Protein AF-A0AAE1MXG4-F1 (afdb_monomer_lite)

Foldseek 3Di:
DAAEQEACPDPQSVVVVVVCVVVVGHYHYDYDDVVVPPPPPPPCVPPDPVRNRD

pLDDT: mean 71.58, std 19.3, range [39.91, 95.88]

Radius of gyration: 11.62 Å; chains: 1; bounding box: 28×17×31 Å

Organism: NCBI:txid499986

Structure (mmCIF, N/CA/C/O backbone):
data_AF-A0AAE1MXG4-F1
#
_entry.id   AF-A0AAE1MXG4-F1
#
loop_
_atom_site.group_PDB
_atom_site.id
_atom_site.type_symbol
_atom_site.label_atom_id
_atom_site.label_alt_id
_atom_site.label_comp_id
_atom_site.label_asym_id
_atom_site.label_entity_id
_atom_site.label_seq_id
_atom_site.pdbx_PDB_ins_code
_atom_site.Cartn_x
_atom_site.Cartn_y
_atom_site.Cartn_z
_atom_site.occupancy
_atom_site.B_iso_or_equiv
_atom_site.auth_seq_id
_atom_site.auth_comp_id
_atom_site.auth_asym_id
_atom_site.auth_atom_id
_atom_site.pdbx_PDB_model_num
ATOM 1 N N . MET A 1 1 ? -18.012 4.770 -8.213 1.00 73.50 1 MET A N 1
ATOM 2 C CA . MET A 1 1 ? -16.816 5.087 -9.022 1.00 73.50 1 MET A CA 1
ATOM 3 C C . MET A 1 1 ? -15.635 4.500 -8.273 1.00 73.50 1 MET A C 1
ATOM 5 O O . MET A 1 1 ? -15.514 4.813 -7.099 1.00 73.50 1 MET A O 1
ATOM 9 N N . VAL A 1 2 ? -14.875 3.588 -8.883 1.00 81.25 2 VAL A N 1
ATOM 10 C CA . VAL A 1 2 ? -13.783 2.849 -8.216 1.00 81.25 2 VAL A CA 1
ATOM 11 C C . VAL A 1 2 ? -12.454 3.526 -8.541 1.00 81.25 2 VAL A C 1
ATOM 13 O O . VAL A 1 2 ? -12.229 3.901 -9.694 1.00 81.25 2 VAL A O 1
ATOM 16 N N . VAL A 1 3 ? -11.600 3.719 -7.535 1.00 86.19 3 VAL A N 1
ATOM 17 C CA . VAL A 1 3 ? -10.294 4.377 -7.703 1.00 86.19 3 VAL A CA 1
ATOM 18 C C . VAL A 1 3 ? -9.308 3.396 -8.337 1.00 86.19 3 VAL A C 1
ATOM 20 O O . VAL A 1 3 ? -9.203 2.257 -7.891 1.00 86.19 3 VAL A O 1
ATOM 23 N N . LYS A 1 4 ? -8.567 3.823 -9.365 1.00 86.38 4 LYS A N 1
ATOM 24 C CA . LYS A 1 4 ? -7.507 3.011 -9.983 1.00 86.38 4 LYS A CA 1
ATOM 25 C C . LYS A 1 4 ? -6.141 3.533 -9.576 1.00 86.38 4 LYS A C 1
ATOM 27 O O . LYS A 1 4 ? -5.830 4.690 -9.824 1.00 86.38 4 LYS A O 1
ATOM 32 N N . VAL A 1 5 ? -5.331 2.662 -8.989 1.00 85.19 5 VAL A N 1
ATOM 33 C CA . VAL A 1 5 ? -4.008 2.986 -8.461 1.00 85.19 5 VAL A CA 1
ATOM 34 C C . VAL A 1 5 ? -2.941 2.339 -9.336 1.00 85.19 5 VAL A C 1
ATOM 36 O O . VAL A 1 5 ? -2.846 1.113 -9.419 1.00 85.19 5 VAL A O 1
ATOM 39 N N . TYR A 1 6 ? -2.116 3.158 -9.978 1.00 83.12 6 TYR A N 1
ATOM 40 C CA . TYR A 1 6 ? -1.094 2.699 -10.916 1.00 83.12 6 TYR A CA 1
ATOM 41 C C . TYR A 1 6 ? 0.266 2.518 -10.226 1.00 83.12 6 TYR A C 1
ATOM 43 O O . TYR A 1 6 ? 0.697 3.340 -9.417 1.00 83.12 6 TYR A O 1
ATOM 51 N N . GLY A 1 7 ? 0.964 1.427 -10.547 1.00 83.06 7 GLY A N 1
ATOM 52 C CA . GLY A 1 7 ? 2.316 1.157 -10.047 1.00 83.06 7 GLY A CA 1
ATOM 53 C C . GLY A 1 7 ? 2.392 0.831 -8.544 1.00 83.06 7 GLY A C 1
ATOM 54 O O . GLY A 1 7 ? 3.171 1.468 -7.828 1.00 83.06 7 GLY A O 1
ATOM 55 N N . PRO A 1 8 ? 1.668 -0.192 -8.039 1.00 81.19 8 PRO A N 1
ATOM 56 C CA . PRO A 1 8 ? 1.577 -0.522 -6.606 1.00 81.19 8 PRO A CA 1
ATOM 57 C C . PRO A 1 8 ? 2.920 -0.897 -5.955 1.00 81.19 8 PRO A C 1
ATOM 59 O O . PRO A 1 8 ? 3.051 -0.933 -4.730 1.00 81.19 8 PRO A O 1
ATOM 62 N N . ARG A 1 9 ? 3.940 -1.190 -6.766 1.00 82.50 9 ARG A N 1
ATOM 63 C CA . ARG A 1 9 ? 5.266 -1.602 -6.305 1.00 82.50 9 ARG A CA 1
ATOM 64 C C . ARG A 1 9 ? 6.156 -0.426 -5.882 1.00 82.50 9 ARG A C 1
ATOM 66 O O . ARG A 1 9 ? 7.148 -0.652 -5.184 1.00 82.50 9 ARG A O 1
ATOM 73 N N . THR A 1 10 ? 5.821 0.810 -6.255 1.00 79.75 10 THR A N 1
ATOM 74 C CA . THR A 1 10 ? 6.633 1.990 -5.920 1.00 79.75 10 THR A CA 1
ATOM 75 C C . THR A 1 10 ? 6.410 2.464 -4.479 1.00 79.75 10 THR A C 1
ATOM 77 O O . THR A 1 10 ? 5.354 2.257 -3.881 1.00 79.75 10 THR A O 1
ATOM 80 N N . ALA A 1 11 ? 7.422 3.106 -3.888 1.00 81.00 11 ALA A N 1
ATOM 81 C CA . ALA A 1 11 ? 7.333 3.618 -2.518 1.00 81.00 11 ALA A CA 1
ATOM 82 C C . ALA A 1 11 ? 6.308 4.759 -2.371 1.00 81.00 11 ALA A C 1
ATOM 84 O O . ALA A 1 11 ? 5.668 4.869 -1.326 1.00 81.00 11 ALA A O 1
ATOM 85 N N . SER A 1 12 ? 6.138 5.579 -3.412 1.00 80.25 12 SER A N 1
ATOM 86 C CA . SER A 1 12 ? 5.128 6.640 -3.485 1.00 80.25 12 SER A CA 1
ATOM 87 C C . SER A 1 12 ? 3.716 6.060 -3.465 1.00 80.25 12 SER A C 1
ATOM 89 O O . SER A 1 12 ? 2.932 6.402 -2.580 1.00 80.25 12 SER A O 1
ATOM 91 N N . THR A 1 13 ? 3.424 5.104 -4.350 1.00 84.38 13 THR A N 1
ATOM 92 C CA . THR A 1 13 ? 2.088 4.505 -4.472 1.00 84.38 13 THR A CA 1
ATOM 93 C C . THR A 1 13 ? 1.676 3.740 -3.210 1.00 84.38 13 THR A C 1
ATOM 95 O O . THR A 1 13 ? 0.508 3.742 -2.835 1.00 84.38 13 THR A O 1
ATOM 98 N N . LYS A 1 14 ? 2.624 3.156 -2.463 1.00 88.00 14 LYS A N 1
ATOM 99 C CA . LYS A 1 14 ? 2.324 2.505 -1.172 1.00 88.00 14 LYS A CA 1
ATOM 100 C C . LYS A 1 14 ? 1.704 3.443 -0.1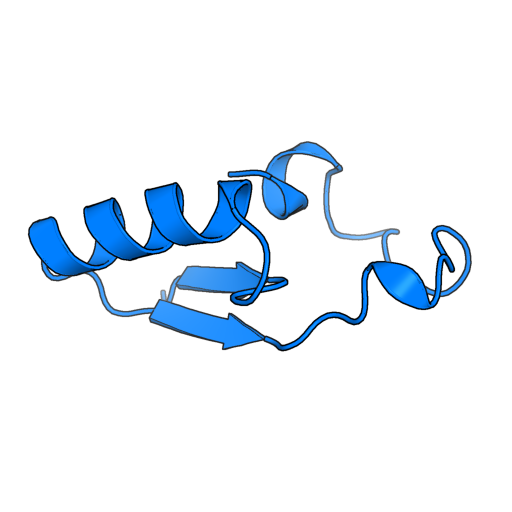33 1.00 88.00 14 LYS A C 1
ATOM 102 O O . LYS A 1 14 ? 0.899 2.983 0.672 1.00 88.00 14 LYS A O 1
ATOM 107 N N . ARG A 1 15 ? 2.053 4.735 -0.138 1.00 88.94 15 ARG A N 1
ATOM 108 C CA . ARG A 1 15 ? 1.449 5.713 0.786 1.00 88.94 15 ARG A CA 1
ATOM 109 C C . ARG A 1 15 ? -0.016 5.972 0.444 1.00 88.94 15 ARG A C 1
ATOM 111 O O . ARG A 1 15 ? -0.837 6.066 1.346 1.00 88.94 15 ARG A O 1
ATOM 118 N N . VAL A 1 16 ? -0.333 6.020 -0.847 1.00 87.56 16 VAL A N 1
ATOM 119 C CA . VAL A 1 16 ? -1.703 6.171 -1.357 1.00 87.56 16 VAL A CA 1
ATOM 120 C C . VAL A 1 16 ? -2.543 4.951 -0.983 1.00 87.56 16 VAL A C 1
ATOM 122 O O . VAL A 1 16 ? -3.616 5.092 -0.404 1.00 87.56 16 VAL A O 1
ATOM 125 N N . LEU A 1 17 ? -2.014 3.746 -1.225 1.00 90.38 17 LEU A N 1
ATOM 126 C CA . LEU A 1 17 ? -2.681 2.491 -0.867 1.00 90.38 17 LEU A CA 1
ATOM 127 C C . LEU A 1 17 ? -3.008 2.416 0.627 1.00 90.38 17 LEU A C 1
ATOM 129 O O . LEU A 1 17 ? -4.109 2.010 0.987 1.00 90.38 17 LEU A O 1
ATOM 133 N N . LEU A 1 18 ? -2.079 2.839 1.491 1.00 93.38 18 LEU A N 1
ATOM 134 C CA . LEU A 1 18 ? -2.302 2.860 2.935 1.00 93.38 18 LEU A CA 1
ATOM 135 C C . LEU A 1 18 ? -3.509 3.734 3.304 1.00 93.38 18 LEU A C 1
ATOM 137 O O . LEU A 1 18 ? -4.383 3.278 4.033 1.00 93.38 18 LEU A O 1
ATOM 141 N N . VAL A 1 19 ? -3.60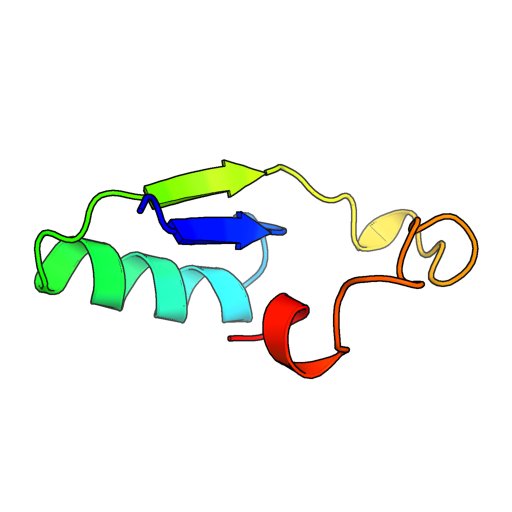0 4.947 2.751 1.00 92.69 19 VAL A N 1
ATOM 142 C CA . VAL A 1 19 ? -4.719 5.867 3.017 1.00 92.69 19 VAL A CA 1
ATOM 143 C C . VAL A 1 19 ? -6.044 5.305 2.505 1.00 92.69 19 VAL A C 1
ATOM 145 O O . VAL A 1 19 ? -7.055 5.397 3.198 1.00 92.69 19 VAL A O 1
ATOM 148 N N . LEU A 1 20 ? -6.057 4.705 1.312 1.00 92.44 20 LEU A N 1
ATOM 149 C CA . LEU A 1 20 ? -7.270 4.101 0.754 1.00 92.44 20 LEU A CA 1
ATOM 150 C C . LEU A 1 20 ? -7.774 2.945 1.630 1.00 92.44 20 LEU A C 1
ATOM 152 O O . LEU A 1 20 ? -8.974 2.856 1.888 1.00 92.44 20 LEU A O 1
ATOM 156 N N . ILE A 1 21 ? -6.858 2.122 2.152 1.00 93.69 21 ILE A N 1
ATOM 157 C CA . ILE A 1 21 ? -7.169 1.046 3.103 1.00 93.69 21 ILE A CA 1
ATOM 158 C C . ILE A 1 21 ? -7.697 1.621 4.423 1.00 93.69 21 ILE A C 1
ATOM 160 O O . ILE A 1 21 ? -8.757 1.203 4.885 1.00 93.69 21 ILE A O 1
ATOM 164 N N . GLU A 1 22 ? -7.005 2.597 5.018 1.00 95.88 22 GLU A N 1
ATOM 165 C CA . GLU A 1 22 ? -7.414 3.230 6.283 1.00 95.88 22 GLU A CA 1
ATOM 166 C C . GLU A 1 22 ? -8.788 3.904 6.192 1.00 95.88 22 GLU A C 1
ATOM 168 O O . GLU A 1 22 ? -9.525 3.967 7.177 1.00 95.88 22 GLU A O 1
ATOM 173 N N . LYS A 1 23 ? -9.144 4.414 5.010 1.00 93.94 23 LYS A N 1
ATOM 174 C CA . LYS A 1 23 ? -10.441 5.043 4.743 1.00 93.94 23 LYS A CA 1
ATOM 175 C C . LYS A 1 23 ? -11.512 4.064 4.259 1.00 93.94 23 LYS A C 1
ATOM 177 O O . LYS A 1 23 ? -12.647 4.495 4.075 1.00 93.94 23 LYS A O 1
ATOM 182 N N . GLY A 1 24 ? -11.183 2.784 4.072 1.00 92.69 24 GLY A N 1
ATOM 183 C CA . GLY A 1 24 ? -12.121 1.772 3.580 1.00 92.69 24 GLY A CA 1
ATOM 184 C C . GLY A 1 24 ? -12.653 2.076 2.176 1.00 92.69 24 GLY A C 1
ATOM 185 O O . GLY A 1 24 ? -13.805 1.773 1.879 1.00 92.69 24 GLY A O 1
ATOM 186 N N . ILE A 1 25 ? -11.847 2.727 1.336 1.00 91.56 25 ILE A N 1
ATOM 187 C CA . ILE A 1 25 ? -12.219 3.081 -0.035 1.00 91.56 25 ILE A CA 1
ATOM 188 C C . ILE A 1 25 ? -11.895 1.897 -0.943 1.00 91.56 25 ILE A C 1
ATOM 190 O O . ILE A 1 25 ? -10.790 1.364 -0.898 1.00 91.56 25 ILE A O 1
ATOM 194 N N . GLU A 1 26 ? -12.841 1.501 -1.790 1.00 92.75 26 GLU A N 1
ATOM 195 C CA . GLU A 1 26 ? -12.612 0.467 -2.799 1.00 92.75 26 GLU A CA 1
ATOM 196 C C . GLU A 1 26 ? -11.708 0.989 -3.924 1.00 92.75 26 GLU A C 1
ATOM 198 O O . GLU A 1 26 ? -11.963 2.041 -4.524 1.00 92.75 26 GLU A O 1
ATOM 203 N N . PHE A 1 27 ? -10.656 0.231 -4.226 1.00 89.69 27 PHE A N 1
ATOM 204 C CA . PHE A 1 27 ? -9.710 0.552 -5.285 1.00 89.69 27 PHE A CA 1
ATOM 205 C C . PHE A 1 27 ? -9.237 -0.696 -6.029 1.00 89.69 27 PHE A C 1
ATOM 207 O O . PHE A 1 27 ? -9.248 -1.811 -5.507 1.00 89.69 27 PHE A O 1
ATOM 214 N N . GLU A 1 28 ? -8.760 -0.478 -7.247 1.00 89.81 28 GLU A N 1
ATOM 215 C CA . GLU A 1 28 ? -8.113 -1.476 -8.092 1.00 89.81 28 GLU A CA 1
ATOM 216 C C . GLU A 1 28 ? -6.660 -1.073 -8.334 1.00 89.81 28 GLU A C 1
ATOM 218 O O . GLU A 1 28 ? -6.362 0.106 -8.532 1.00 89.81 28 GLU A O 1
ATOM 223 N N . THR A 1 29 ? -5.743 -2.039 -8.349 1.00 87.19 29 THR A N 1
ATOM 224 C CA . THR A 1 29 ? -4.338 -1.785 -8.679 1.00 87.19 29 THR A CA 1
ATOM 225 C C . THR A 1 29 ? -4.037 -2.172 -10.120 1.00 87.19 29 THR A C 1
ATOM 227 O O . THR A 1 29 ? -4.451 -3.223 -10.606 1.00 87.19 29 THR A O 1
ATOM 230 N N . VAL A 1 30 ? -3.289 -1.317 -10.812 1.00 84.69 30 VAL A N 1
ATOM 231 C CA . VAL A 1 30 ? -2.796 -1.564 -12.167 1.00 84.69 30 VAL A CA 1
ATOM 232 C C . VAL A 1 30 ? -1.278 -1.610 -12.106 1.00 84.69 30 VAL A C 1
ATOM 234 O O . VAL A 1 30 ? -0.630 -0.624 -11.745 1.00 84.69 30 VAL A O 1
ATOM 237 N N . ASP A 1 31 ? -0.700 -2.763 -12.432 1.00 81.44 31 ASP A N 1
ATOM 238 C CA . ASP A 1 31 ? 0.752 -2.907 -12.442 1.00 81.44 31 ASP A CA 1
ATOM 239 C C . ASP A 1 31 ? 1.342 -2.122 -13.619 1.00 81.44 31 ASP A C 1
ATOM 241 O O . ASP A 1 31 ? 0.973 -2.324 -14.777 1.00 81.44 31 ASP A O 1
ATOM 245 N N . VAL A 1 32 ? 2.228 -1.179 -13.302 1.00 76.44 32 VAL A N 1
ATOM 246 C CA . VAL A 1 32 ? 2.936 -0.356 -14.282 1.00 76.44 32 VAL A CA 1
ATOM 247 C C . VAL A 1 32 ? 4.421 -0.546 -14.045 1.00 76.44 32 VAL A C 1
ATOM 249 O O . VAL A 1 32 ? 4.937 -0.265 -12.960 1.00 76.44 32 VAL A O 1
ATOM 252 N N . ASP A 1 33 ? 5.109 -1.026 -15.075 1.00 71.12 33 ASP A N 1
ATOM 253 C CA . ASP A 1 33 ? 6.550 -1.227 -15.051 1.00 71.12 33 ASP A CA 1
ATOM 254 C C . ASP A 1 33 ? 7.265 0.116 -15.260 1.00 71.12 33 ASP A C 1
ATOM 256 O O . ASP A 1 33 ? 7.538 0.546 -16.382 1.00 71.12 33 ASP A O 1
ATOM 260 N N . VAL A 1 34 ? 7.548 0.799 -14.149 1.00 63.47 34 VAL A N 1
ATOM 261 C CA . VAL A 1 34 ? 8.264 2.085 -14.141 1.00 63.47 34 VAL A CA 1
ATOM 262 C C . VAL A 1 34 ? 9.720 1.916 -14.603 1.00 63.47 34 VAL A C 1
ATOM 264 O O . VAL A 1 34 ? 10.293 2.837 -15.185 1.00 63.47 34 VAL A O 1
ATOM 267 N N . SER A 1 35 ? 10.318 0.734 -14.408 1.00 62.12 35 SER A N 1
ATOM 268 C CA . SER A 1 35 ? 11.697 0.435 -14.822 1.00 62.12 35 SER A CA 1
ATOM 269 C C . SER A 1 35 ? 11.836 0.266 -16.332 1.00 62.12 35 SER A C 1
ATOM 271 O O . SER A 1 35 ? 12.896 0.570 -16.878 1.00 62.12 35 SER A O 1
ATOM 273 N N . LYS A 1 36 ? 10.768 -0.147 -17.026 1.00 61.31 36 LYS A N 1
ATOM 274 C CA . LYS A 1 36 ? 10.730 -0.174 -18.496 1.00 61.31 36 LYS A CA 1
ATOM 275 C C . LYS A 1 36 ? 10.686 1.200 -19.154 1.00 61.31 36 LYS A C 1
ATOM 277 O O . LYS A 1 36 ? 10.732 1.245 -20.380 1.00 61.31 36 LYS A O 1
ATOM 282 N N . GLY A 1 37 ? 10.644 2.282 -18.367 1.00 56.28 37 GLY A N 1
ATOM 283 C CA . GLY A 1 37 ? 11.072 3.614 -18.790 1.00 56.28 37 GLY A CA 1
ATOM 284 C C . GLY A 1 37 ? 10.561 4.006 -20.168 1.00 56.28 37 GLY A C 1
ATOM 285 O O . GLY A 1 37 ? 11.338 4.451 -21.003 1.00 56.28 37 GLY A O 1
ATOM 286 N N . ASN A 1 38 ? 9.273 3.798 -20.431 1.00 44.31 38 ASN A N 1
ATOM 287 C CA . ASN A 1 38 ? 8.662 4.307 -21.640 1.00 44.31 38 ASN A CA 1
ATOM 288 C C . ASN A 1 38 ? 7.576 5.300 -21.255 1.00 44.31 38 ASN A C 1
ATOM 290 O O . ASN A 1 38 ? 6.380 5.062 -21.392 1.00 44.31 38 ASN A O 1
ATOM 294 N N . THR A 1 39 ? 8.030 6.477 -20.830 1.00 52.03 39 THR A N 1
ATOM 295 C CA . THR A 1 39 ? 7.223 7.703 -20.837 1.00 52.03 39 THR A CA 1
ATOM 296 C C . THR A 1 39 ? 6.575 7.972 -22.204 1.00 52.03 39 THR A C 1
ATOM 298 O O . THR A 1 39 ? 5.679 8.806 -22.281 1.00 52.03 39 THR A O 1
ATOM 301 N N . ASN A 1 40 ? 6.976 7.246 -23.261 1.00 45.22 40 ASN A N 1
ATOM 302 C CA . ASN A 1 40 ? 6.523 7.424 -24.637 1.00 45.22 40 ASN A CA 1
ATOM 303 C C . ASN A 1 40 ? 5.564 6.318 -25.142 1.00 45.22 40 ASN A C 1
ATOM 305 O O . ASN A 1 40 ? 5.092 6.439 -26.269 1.00 45.22 40 ASN A O 1
ATOM 309 N N . ASN A 1 41 ? 5.254 5.257 -24.372 1.00 40.16 41 ASN A N 1
ATOM 310 C CA . ASN A 1 41 ? 4.172 4.305 -24.727 1.00 40.16 41 ASN A CA 1
ATOM 311 C C . ASN A 1 41 ? 3.051 4.202 -23.703 1.00 40.16 41 ASN A C 1
ATOM 313 O O . ASN A 1 41 ? 2.139 3.394 -23.883 1.00 40.16 41 ASN A O 1
ATOM 317 N N . LEU A 1 42 ? 3.079 5.027 -22.663 1.00 44.78 42 LEU A N 1
ATOM 318 C CA . LEU A 1 42 ? 1.829 5.341 -22.025 1.00 44.78 42 LEU A CA 1
ATOM 319 C C . LEU A 1 42 ? 0.990 6.034 -23.098 1.00 44.78 42 LEU A C 1
ATOM 321 O O . LEU A 1 42 ? 1.362 7.053 -23.669 1.00 44.78 42 LEU A O 1
ATOM 325 N N . ASN A 1 43 ? -0.184 5.489 -23.334 1.00 42.59 43 ASN A N 1
ATOM 326 C CA . ASN A 1 43 ? -1.418 6.178 -23.677 1.00 42.59 43 ASN A CA 1
ATOM 327 C C . ASN A 1 43 ? -1.745 7.258 -22.604 1.00 42.59 43 ASN A C 1
ATOM 329 O O . ASN A 1 43 ? -2.867 7.374 -22.113 1.00 42.59 43 ASN A O 1
ATOM 333 N N . SER A 1 44 ? -0.726 8.051 -22.244 1.00 46.22 44 SER A N 1
ATOM 334 C CA . SER A 1 44 ? -0.648 9.170 -21.307 1.00 46.22 44 SER A CA 1
ATOM 335 C C . SER A 1 44 ? -1.329 10.418 -21.849 1.00 46.22 44 SER A C 1
ATOM 337 O O . SER A 1 44 ? -1.448 11.400 -21.128 1.00 46.22 44 SER A O 1
ATOM 339 N N . SER A 1 45 ? -1.862 10.380 -23.075 1.00 43.66 45 SER A N 1
ATOM 340 C CA . SER A 1 45 ? -2.689 11.459 -23.616 1.00 43.66 45 SER A CA 1
ATOM 341 C C . SER A 1 45 ? -3.981 11.696 -22.821 1.00 43.66 45 SER A C 1
ATOM 343 O O . SER A 1 45 ? -4.645 12.694 -23.066 1.00 43.66 45 SER A O 1
ATOM 345 N N . ASN A 1 46 ? -4.346 10.804 -21.887 1.00 47.38 46 ASN A N 1
ATOM 346 C CA . ASN A 1 46 ? -5.551 10.933 -21.060 1.00 47.38 46 ASN A CA 1
ATOM 347 C C . ASN A 1 46 ? -5.295 10.969 -19.545 1.00 47.38 46 ASN A C 1
ATOM 349 O O . ASN A 1 46 ? -6.245 11.156 -18.791 1.00 47.38 46 ASN A O 1
ATOM 353 N N . TYR A 1 47 ? -4.054 10.794 -19.080 1.00 50.28 47 TYR A N 1
ATOM 354 C CA . TYR A 1 47 ? -3.759 10.757 -17.646 1.00 50.28 47 TYR A CA 1
ATOM 355 C C . TYR A 1 47 ? -2.751 11.841 -17.315 1.00 50.28 47 TYR A C 1
ATOM 357 O O . TYR A 1 47 ? -1.611 11.819 -17.779 1.00 50.28 47 TYR A O 1
ATOM 365 N N . SER A 1 48 ? -3.206 12.824 -16.540 1.00 47.66 48 SER A N 1
ATOM 366 C CA . SER A 1 48 ? -2.345 13.910 -16.097 1.00 47.66 48 SER A CA 1
ATOM 367 C C . SER A 1 48 ? -1.169 13.336 -15.287 1.00 47.66 48 SER A C 1
ATOM 369 O O . SER A 1 48 ? -1.368 12.385 -14.529 1.00 47.66 48 SER A O 1
ATOM 371 N N . PRO A 1 49 ? 0.049 13.902 -15.390 1.00 48.00 49 PRO A N 1
ATOM 372 C CA . PRO A 1 49 ? 1.212 13.452 -14.618 1.00 48.00 49 PRO A CA 1
ATOM 373 C C . PRO A 1 49 ? 0.983 13.409 -13.098 1.00 48.00 49 PRO A C 1
ATOM 375 O O . PRO A 1 49 ? 1.725 12.743 -12.387 1.00 48.00 49 PRO A O 1
ATOM 378 N N . LEU A 1 50 ? -0.041 14.109 -12.604 1.00 49.12 50 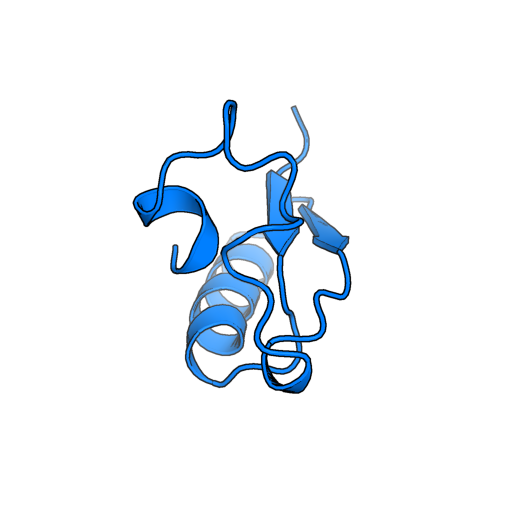LEU A N 1
ATOM 379 C CA . LEU A 1 50 ? -0.422 14.162 -11.197 1.00 49.12 50 LEU A CA 1
ATOM 380 C C . LEU A 1 50 ? -1.158 12.893 -10.726 1.00 49.12 50 LEU A C 1
ATOM 382 O O . LEU A 1 50 ? -1.052 12.559 -9.555 1.00 49.12 50 LEU A O 1
ATOM 386 N N . 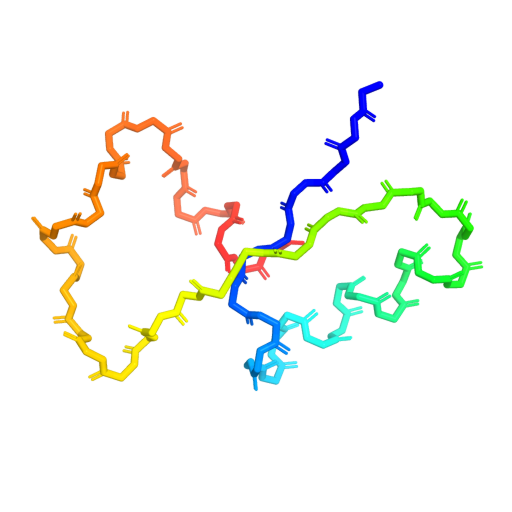GLU A 1 51 ? -1.816 12.149 -11.621 1.00 47.31 51 GLU A N 1
ATOM 387 C CA . GLU A 1 51 ? -2.561 10.904 -11.317 1.00 47.31 51 GLU A CA 1
ATOM 388 C C . GLU A 1 51 ? -1.661 9.656 -11.249 1.00 47.31 51 GLU A C 1
ATOM 390 O O . GLU A 1 51 ? -2.110 8.570 -10.899 1.00 47.31 51 GLU A O 1
ATOM 395 N N . LEU A 1 52 ? -0.383 9.777 -11.628 1.00 50.34 52 LEU A N 1
ATOM 396 C CA . LEU A 1 52 ? 0.573 8.665 -11.558 1.00 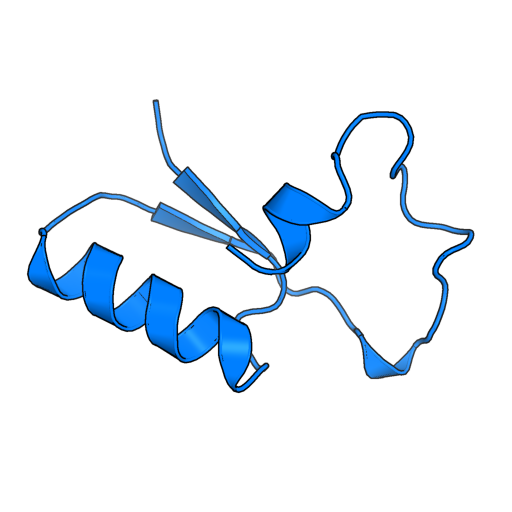50.34 52 LEU A CA 1
ATOM 397 C C . LEU A 1 52 ? 1.315 8.617 -10.210 1.00 50.34 52 LEU A C 1
ATOM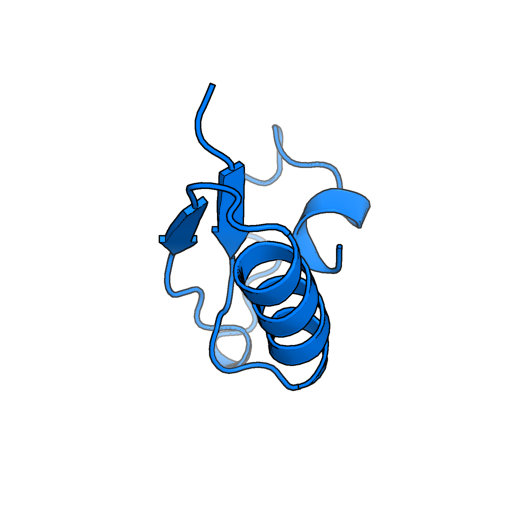 399 O O . LEU A 1 52 ? 1.947 7.613 -9.883 1.00 50.34 52 LEU A O 1
ATOM 403 N N . PHE A 1 53 ? 1.264 9.709 -9.442 1.00 39.91 53 PHE A N 1
ATOM 404 C CA . PHE A 1 53 ? 2.004 9.871 -8.187 1.00 39.91 53 PHE A CA 1
ATOM 405 C C . PHE A 1 53 ? 1.118 10.180 -6.970 1.00 39.91 53 PHE A C 1
ATOM 407 O O . PHE A 1 53 ? 1.649 10.233 -5.856 1.00 39.91 53 PHE A O 1
ATOM 414 N N . LEU A 1 54 ? -0.189 10.365 -7.172 1.00 41.16 54 LEU A N 1
ATOM 415 C CA . LEU A 1 54 ? -1.219 10.529 -6.140 1.00 41.16 54 LEU A CA 1
ATOM 416 C C . LEU A 1 54 ? -2.206 9.364 -6.190 1.00 41.16 54 LEU A C 1
ATOM 418 O O . LEU A 1 54 ? -2.803 9.105 -5.125 1.00 41.16 54 LEU A O 1
#

InterPro domains:
  IPR004045 Glutathione S-transferase, N-terminal [PF02798] (1-40)

Sequence (54 aa):
MVVKVYGPRTASTKRVLLVLIEKGIEFETVDVDVSKGNTNNLNSSNYSPLELFL

Secondary structure (DSSP, 8-state):
--EEEE-TTSHHHHHHHHHHHHTT--EEEE---STT--TTTS-GGGS-TTTTT-